Protein AF-A0A0V8GC47-F1 (afdb_monomer)

Structure (mmCIF, N/CA/C/O backbone):
data_AF-A0A0V8GC47-F1
#
_entry.id   AF-A0A0V8GC47-F1
#
loop_
_atom_site.group_PDB
_atom_site.id
_atom_site.type_symbol
_atom_site.label_atom_id
_atom_site.label_alt_id
_atom_site.label_comp_id
_atom_site.label_asym_id
_atom_site.label_entity_id
_atom_site.label_seq_id
_atom_site.pdbx_PDB_ins_code
_atom_site.Cartn_x
_atom_site.Cartn_y
_atom_site.Cartn_z
_atom_site.occupancy
_atom_site.B_iso_or_equiv
_atom_site.auth_seq_id
_atom_site.auth_comp_id
_atom_site.auth_asym_id
_atom_site.auth_atom_id
_atom_site.pdbx_PDB_model_num
ATOM 1 N N . MET A 1 1 ? 4.160 22.077 4.347 1.00 43.84 1 MET A N 1
ATOM 2 C CA . MET A 1 1 ? 5.278 21.843 3.406 1.00 43.84 1 MET A CA 1
ATOM 3 C C . MET A 1 1 ? 5.668 20.367 3.291 1.00 43.84 1 MET A C 1
ATOM 5 O O . MET A 1 1 ? 5.407 19.818 2.235 1.00 43.84 1 MET A O 1
ATOM 9 N N . LYS A 1 2 ? 6.134 19.666 4.344 1.00 48.09 2 LYS A N 1
ATOM 10 C CA . LYS A 1 2 ? 6.535 18.230 4.263 1.00 48.09 2 LYS A CA 1
ATOM 11 C C . LYS A 1 2 ? 5.508 17.268 3.608 1.00 48.09 2 LYS A C 1
ATOM 13 O O . LYS A 1 2 ? 5.900 16.323 2.947 1.00 48.09 2 LYS A O 1
ATOM 18 N N . ARG A 1 3 ? 4.198 17.519 3.748 1.00 49.97 3 ARG A N 1
ATOM 19 C CA . ARG A 1 3 ? 3.099 16.675 3.208 1.00 49.97 3 ARG A CA 1
ATOM 20 C C . ARG A 1 3 ? 2.878 16.807 1.707 1.00 49.97 3 ARG A C 1
ATOM 22 O O . ARG A 1 3 ? 2.692 15.808 1.030 1.00 49.97 3 ARG A O 1
ATOM 29 N N . LEU A 1 4 ? 2.899 18.050 1.226 1.00 51.25 4 LEU A N 1
ATOM 30 C CA . LEU A 1 4 ? 2.843 18.349 -0.200 1.00 51.25 4 LEU A CA 1
ATOM 31 C C . LEU A 1 4 ? 4.062 17.725 -0.871 1.00 51.25 4 LEU A C 1
ATOM 33 O O . LEU A 1 4 ? 3.900 17.085 -1.888 1.00 51.25 4 LEU A O 1
ATOM 37 N N . ILE A 1 5 ? 5.234 17.778 -0.233 1.00 58.09 5 ILE A N 1
ATOM 38 C CA . ILE A 1 5 ? 6.462 17.166 -0.754 1.00 58.09 5 ILE A CA 1
ATOM 39 C C . ILE A 1 5 ? 6.336 15.643 -0.901 1.00 58.09 5 ILE A C 1
ATOM 41 O O . ILE A 1 5 ? 6.748 15.134 -1.928 1.00 58.09 5 ILE A O 1
ATOM 45 N N . PHE A 1 6 ? 5.738 14.906 0.045 1.00 58.84 6 PHE A N 1
ATOM 46 C CA . PHE A 1 6 ? 5.561 13.449 -0.108 1.00 58.84 6 PHE A CA 1
ATOM 47 C C . PHE A 1 6 ? 4.550 13.075 -1.199 1.00 58.84 6 PHE A C 1
ATOM 49 O O . PHE A 1 6 ? 4.823 12.186 -2.000 1.00 58.84 6 PHE A O 1
ATOM 56 N N . PHE A 1 7 ? 3.411 13.770 -1.258 1.00 58.88 7 PHE A N 1
ATOM 57 C CA . PHE A 1 7 ? 2.386 13.515 -2.277 1.00 58.88 7 PHE A CA 1
ATOM 58 C C . PHE A 1 7 ? 2.867 13.944 -3.674 1.00 58.88 7 PHE A C 1
ATOM 60 O O . PHE A 1 7 ? 2.691 13.218 -4.646 1.00 58.88 7 PHE A O 1
ATOM 67 N N . ILE A 1 8 ? 3.559 15.088 -3.758 1.00 58.72 8 ILE A N 1
ATOM 68 C CA . ILE A 1 8 ? 4.248 15.559 -4.966 1.00 58.72 8 ILE A CA 1
ATOM 69 C C . ILE A 1 8 ? 5.359 14.587 -5.339 1.00 58.72 8 ILE A C 1
ATOM 71 O O . ILE A 1 8 ? 5.474 14.263 -6.504 1.00 58.72 8 ILE A O 1
ATOM 75 N N . SER A 1 9 ? 6.148 14.082 -4.390 1.00 59.56 9 SER A N 1
ATOM 76 C CA . SER A 1 9 ? 7.217 13.119 -4.670 1.00 59.56 9 SER A CA 1
ATOM 77 C C . SER A 1 9 ? 6.664 11.818 -5.235 1.00 59.56 9 SER A C 1
ATOM 79 O O . SER A 1 9 ? 7.295 11.241 -6.104 1.00 59.56 9 SER A O 1
ATOM 81 N N . GLN A 1 10 ? 5.497 11.354 -4.790 1.00 64.69 10 GLN A N 1
ATOM 82 C CA . GLN A 1 10 ? 4.851 10.175 -5.371 1.00 64.69 10 GLN A CA 1
ATOM 83 C C . GLN A 1 10 ? 4.316 10.438 -6.766 1.00 64.69 10 GLN A C 1
ATOM 85 O O . GLN A 1 10 ? 4.520 9.614 -7.645 1.00 64.69 10 GLN A O 1
ATOM 90 N N . LEU A 1 11 ? 3.670 11.586 -6.971 1.00 63.34 11 LEU A N 1
ATOM 91 C CA . LEU A 1 11 ? 3.204 12.016 -8.286 1.00 63.34 11 LEU A CA 1
ATOM 92 C C . LEU A 1 11 ? 4.366 12.229 -9.259 1.00 63.34 11 LEU A C 1
ATOM 94 O O . LEU A 1 11 ? 4.235 11.854 -10.413 1.00 63.34 11 LEU A O 1
ATOM 98 N N . LEU A 1 12 ? 5.490 12.776 -8.788 1.00 62.28 12 LEU A N 1
ATOM 99 C CA . LEU A 1 12 ? 6.713 13.026 -9.552 1.00 62.28 12 LEU A CA 1
ATOM 100 C C . LEU A 1 12 ? 7.440 11.724 -9.887 1.00 62.28 12 LEU A C 1
ATOM 102 O O . LEU A 1 12 ? 7.924 11.556 -11.001 1.00 62.28 12 LEU A O 1
ATOM 106 N N . VAL A 1 13 ? 7.502 10.793 -8.927 1.00 63.84 13 VAL A N 1
ATOM 107 C CA . VAL A 1 13 ? 7.991 9.443 -9.192 1.00 63.84 13 VAL A CA 1
ATOM 108 C C . VAL A 1 13 ? 7.061 8.836 -10.231 1.00 63.84 13 VAL A C 1
ATOM 110 O O . VAL A 1 13 ? 7.553 8.575 -11.313 1.00 63.84 13 VAL A O 1
ATOM 113 N N . LEU A 1 14 ? 5.747 8.742 -10.007 1.00 64.38 14 LEU A N 1
ATOM 114 C CA . LEU A 1 14 ? 4.759 8.152 -10.925 1.00 64.38 14 LEU A CA 1
ATOM 115 C C . LEU A 1 14 ? 4.765 8.749 -12.346 1.00 64.38 14 LEU A C 1
ATOM 117 O O . LEU A 1 14 ? 4.664 7.994 -13.308 1.00 64.38 14 LEU A O 1
ATOM 121 N N . THR A 1 15 ? 4.897 10.069 -12.516 1.00 61.00 15 THR A N 1
ATOM 122 C CA . THR A 1 15 ? 5.070 10.676 -13.851 1.00 61.00 15 THR A CA 1
ATOM 123 C C . THR A 1 15 ? 6.396 10.293 -14.479 1.00 61.00 15 THR A C 1
ATOM 125 O O . THR A 1 15 ? 6.456 10.142 -15.695 1.00 61.00 15 THR A O 1
ATOM 128 N N . GLY A 1 16 ? 7.422 10.058 -13.659 1.00 60.09 16 GLY A N 1
ATOM 129 C CA . GLY A 1 16 ? 8.609 9.321 -14.051 1.00 60.09 16 GLY A CA 1
ATOM 130 C C . GLY A 1 16 ? 8.228 8.050 -14.799 1.00 60.09 16 GLY A C 1
ATOM 131 O O . GLY A 1 16 ? 8.629 7.963 -15.947 1.00 60.09 16 GLY A O 1
ATOM 132 N N . ALA A 1 17 ? 7.397 7.147 -14.245 1.00 61.47 17 ALA A N 1
ATOM 133 C CA . ALA A 1 17 ? 7.064 5.820 -14.808 1.00 61.47 17 ALA A CA 1
ATOM 134 C C . ALA A 1 17 ? 6.646 5.832 -16.290 1.00 61.47 17 ALA A C 1
ATOM 136 O O . ALA A 1 17 ? 6.923 4.871 -17.004 1.00 61.47 17 ALA A O 1
ATOM 137 N N . VAL A 1 18 ? 6.034 6.927 -16.762 1.00 57.25 18 VAL A N 1
ATOM 138 C CA . VAL A 1 18 ? 5.688 7.163 -18.180 1.00 57.25 18 VAL A CA 1
ATOM 139 C C . VAL A 1 18 ? 6.918 7.092 -19.093 1.00 57.25 18 VAL A C 1
ATOM 141 O O . VAL A 1 18 ? 6.824 6.631 -20.225 1.00 57.25 18 VAL A O 1
ATOM 144 N N . PHE A 1 19 ? 8.075 7.525 -18.597 1.00 53.12 19 PHE A N 1
ATOM 145 C CA . PHE A 1 19 ? 9.359 7.547 -19.294 1.00 53.12 19 PHE A CA 1
ATOM 146 C C . PHE A 1 19 ? 10.209 6.276 -19.067 1.00 53.12 19 PHE A C 1
ATOM 148 O O . PHE A 1 19 ? 11.271 6.157 -19.673 1.00 53.12 19 PHE A O 1
ATOM 155 N N . PHE A 1 20 ? 9.780 5.318 -18.224 1.00 54.94 20 PHE A N 1
ATOM 156 C CA . PHE A 1 20 ? 10.594 4.150 -17.807 1.00 54.94 20 PHE A CA 1
ATOM 157 C C . PHE A 1 20 ? 10.331 2.854 -18.602 1.00 54.94 20 PHE A C 1
ATOM 159 O O . PHE A 1 20 ? 10.708 1.765 -18.158 1.00 54.94 20 PHE A O 1
ATOM 166 N N . THR A 1 21 ? 9.738 2.923 -19.797 1.00 54.66 21 THR A N 1
ATOM 167 C CA . THR A 1 21 ? 9.536 1.730 -20.648 1.00 54.66 21 THR A CA 1
ATOM 168 C C . THR A 1 21 ? 10.845 1.111 -21.167 1.00 54.66 21 THR A C 1
ATOM 170 O O . THR A 1 21 ? 10.817 0.025 -21.734 1.00 54.66 21 THR A O 1
ATOM 173 N N . THR A 1 22 ? 11.989 1.773 -20.967 1.00 56.56 22 THR A N 1
ATOM 174 C CA . THR A 1 22 ? 13.321 1.388 -21.473 1.00 56.56 22 THR A CA 1
ATOM 175 C C . THR A 1 22 ? 14.307 0.886 -20.410 1.00 56.56 22 THR A C 1
ATOM 177 O O . THR A 1 22 ? 15.426 0.511 -20.758 1.00 56.56 22 THR A O 1
ATOM 180 N N . PHE A 1 23 ? 13.934 0.864 -19.129 1.00 62.56 23 PHE A N 1
ATOM 181 C CA . PHE A 1 23 ? 14.832 0.436 -18.049 1.00 62.56 23 PHE A CA 1
ATOM 182 C C . PHE A 1 23 ? 14.979 -1.085 -17.970 1.00 62.56 23 PHE A C 1
ATOM 184 O O . PHE A 1 23 ? 14.072 -1.836 -18.336 1.00 62.56 23 PHE A O 1
ATOM 191 N N . ARG A 1 24 ? 16.120 -1.554 -17.448 1.00 70.75 24 ARG A N 1
ATOM 192 C CA . ARG A 1 24 ? 16.330 -2.985 -17.199 1.00 70.75 24 ARG A CA 1
ATOM 193 C C . ARG A 1 24 ? 15.323 -3.479 -16.144 1.00 70.75 24 ARG A C 1
ATOM 195 O O . ARG A 1 24 ? 14.969 -2.717 -15.243 1.00 70.75 24 ARG A O 1
ATOM 202 N N . PRO A 1 25 ? 14.916 -4.762 -16.171 1.00 71.62 25 PRO A N 1
ATOM 203 C CA . PRO A 1 25 ? 13.928 -5.312 -15.233 1.00 71.62 25 PRO A CA 1
ATOM 204 C C . PRO A 1 25 ? 14.261 -5.060 -13.752 1.00 71.62 25 PRO A C 1
ATOM 206 O O . PRO A 1 25 ? 13.381 -4.796 -12.936 1.00 71.62 25 PRO A O 1
ATOM 209 N N . VAL A 1 26 ? 15.553 -5.084 -13.410 1.00 74.25 26 VAL A N 1
ATOM 210 C CA . VAL A 1 26 ? 16.053 -4.794 -12.057 1.00 74.25 26 VAL A CA 1
ATOM 211 C C . VAL A 1 26 ? 15.814 -3.333 -11.661 1.00 74.25 26 VAL A C 1
ATOM 213 O O . VAL A 1 26 ? 15.380 -3.057 -10.545 1.00 74.25 26 VAL A O 1
ATOM 216 N N . GLU A 1 27 ? 16.056 -2.390 -12.568 1.00 73.69 27 GLU A N 1
ATOM 217 C CA . GLU A 1 27 ? 15.871 -0.958 -12.313 1.00 73.69 27 GLU A CA 1
ATOM 218 C C . GLU A 1 27 ? 14.383 -0.617 -12.163 1.00 73.69 27 GLU A C 1
ATOM 220 O O . GLU A 1 27 ? 14.013 0.146 -11.271 1.00 73.69 27 GLU A O 1
ATOM 225 N N . GLN A 1 28 ? 13.517 -1.256 -12.960 1.00 70.81 28 GLN A N 1
ATOM 226 C CA . GLN A 1 28 ? 12.064 -1.157 -12.805 1.00 70.81 28 GLN A CA 1
ATOM 227 C C . GLN A 1 28 ? 11.604 -1.683 -11.437 1.00 70.81 28 GLN A C 1
ATOM 229 O O . GLN A 1 28 ? 10.825 -1.017 -10.755 1.00 70.81 28 GLN A O 1
ATOM 234 N N . ALA A 1 29 ? 12.118 -2.834 -10.990 1.00 72.56 29 ALA A N 1
ATOM 235 C CA . ALA A 1 29 ? 11.782 -3.395 -9.681 1.00 72.56 29 ALA A CA 1
ATOM 236 C C . ALA A 1 29 ? 12.197 -2.471 -8.521 1.00 72.56 29 ALA A C 1
ATOM 238 O O . ALA A 1 29 ? 11.408 -2.243 -7.601 1.00 72.56 29 ALA A O 1
ATOM 239 N N . ILE A 1 30 ? 13.397 -1.882 -8.581 1.00 77.00 30 ILE A N 1
ATOM 240 C CA . ILE A 1 30 ? 13.871 -0.900 -7.588 1.00 77.00 30 ILE A CA 1
ATOM 241 C C . ILE A 1 30 ? 12.981 0.346 -7.591 1.00 77.00 30 ILE A C 1
ATOM 243 O O . ILE A 1 30 ? 12.606 0.860 -6.537 1.00 77.00 30 ILE A O 1
ATOM 247 N N . TYR A 1 31 ? 12.611 0.827 -8.772 1.00 74.81 31 TYR A N 1
ATOM 248 C CA . TYR A 1 31 ? 11.761 1.996 -8.917 1.00 74.81 31 TYR A CA 1
ATOM 249 C C . TYR A 1 31 ? 10.357 1.767 -8.317 1.00 74.81 31 TYR A C 1
ATOM 251 O O . TYR A 1 31 ? 9.887 2.580 -7.513 1.00 74.81 31 TYR A O 1
ATOM 259 N N . PHE A 1 32 ? 9.715 0.629 -8.609 1.00 75.06 32 PHE A N 1
ATOM 260 C CA . PHE A 1 32 ? 8.431 0.266 -7.995 1.00 75.06 32 PHE A CA 1
ATOM 261 C C . PHE A 1 32 ? 8.550 0.032 -6.486 1.00 75.06 32 PHE A C 1
ATOM 263 O O . PHE A 1 32 ? 7.621 0.359 -5.745 1.00 75.06 32 PHE A O 1
ATOM 270 N N . LEU A 1 33 ? 9.692 -0.473 -6.010 1.00 79.06 33 LEU A N 1
ATOM 271 C CA . LEU A 1 33 ? 9.976 -0.597 -4.582 1.00 79.06 33 LEU A CA 1
ATOM 272 C C . LEU A 1 33 ? 9.982 0.760 -3.882 1.00 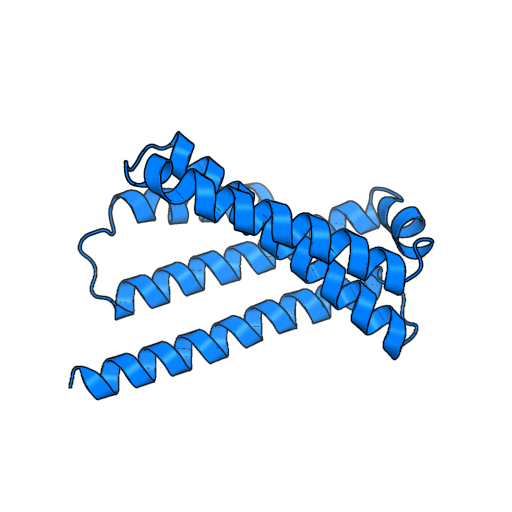79.06 33 LEU A C 1
ATOM 274 O O . LEU A 1 33 ? 9.309 0.932 -2.865 1.00 79.06 33 LEU A O 1
ATOM 278 N N . ILE A 1 34 ? 10.697 1.736 -4.439 1.00 79.38 34 ILE A N 1
ATOM 279 C CA . ILE A 1 34 ? 10.742 3.097 -3.901 1.00 79.38 34 ILE A CA 1
ATOM 280 C C . ILE A 1 34 ? 9.335 3.705 -3.898 1.00 79.38 34 ILE A C 1
ATOM 282 O O . ILE A 1 34 ? 8.896 4.218 -2.867 1.00 79.38 34 ILE A O 1
ATOM 286 N N . LEU A 1 35 ? 8.598 3.591 -5.010 1.00 77.75 35 LEU A N 1
ATOM 287 C CA . LEU A 1 35 ? 7.222 4.084 -5.109 1.00 77.75 35 LEU A CA 1
ATOM 288 C C . LEU A 1 35 ? 6.324 3.460 -4.028 1.00 77.75 35 LEU A C 1
ATOM 290 O O . LEU A 1 35 ? 5.615 4.183 -3.329 1.00 77.75 35 LEU A O 1
ATOM 294 N N . PHE A 1 36 ? 6.389 2.140 -3.839 1.00 78.06 36 PHE A N 1
ATOM 295 C CA . PHE A 1 36 ? 5.599 1.429 -2.835 1.00 78.06 36 PHE A CA 1
ATOM 296 C C . PHE A 1 36 ? 5.937 1.868 -1.405 1.00 78.06 36 PHE A C 1
ATOM 298 O O . PHE A 1 36 ? 5.033 2.144 -0.615 1.00 78.06 36 PHE A O 1
ATOM 305 N N . LEU A 1 37 ? 7.225 1.990 -1.068 1.00 80.31 37 LEU A N 1
ATOM 306 C CA . LEU A 1 37 ? 7.665 2.433 0.258 1.00 80.31 37 LEU A CA 1
ATOM 307 C C . LEU A 1 37 ? 7.207 3.861 0.558 1.00 80.31 37 LEU A C 1
ATOM 309 O O . LEU A 1 37 ? 6.701 4.125 1.652 1.00 80.31 37 LEU A O 1
ATOM 313 N N . LEU A 1 38 ? 7.324 4.770 -0.418 1.00 80.25 38 LEU A N 1
ATOM 314 C CA . LEU A 1 38 ? 6.778 6.118 -0.289 1.00 80.25 38 LEU A CA 1
ATOM 315 C C . LEU A 1 38 ? 5.266 6.060 -0.065 1.00 80.25 38 LEU A C 1
ATOM 317 O O . LEU A 1 38 ? 4.755 6.769 0.804 1.00 80.25 38 LEU A O 1
ATOM 321 N N . THR A 1 39 ? 4.543 5.236 -0.828 1.00 77.19 39 THR A N 1
ATOM 322 C CA . THR A 1 39 ? 3.093 5.049 -0.681 1.00 77.19 39 THR A CA 1
ATOM 323 C C . THR A 1 39 ? 2.724 4.575 0.718 1.00 77.19 39 THR A C 1
ATOM 325 O O . THR A 1 39 ? 1.921 5.241 1.373 1.00 77.19 39 THR A O 1
ATOM 328 N N . CYS A 1 40 ? 3.380 3.544 1.245 1.00 79.00 40 CYS A N 1
ATOM 329 C CA . CYS A 1 40 ? 3.176 3.062 2.612 1.00 79.00 40 CYS A CA 1
ATOM 330 C C . CYS A 1 40 ? 3.448 4.142 3.671 1.00 79.00 40 CYS A C 1
ATOM 332 O O . CYS A 1 40 ? 2.623 4.350 4.561 1.00 79.00 40 CYS A O 1
ATOM 334 N N . LEU A 1 41 ? 4.551 4.889 3.551 1.00 78.19 41 LEU A N 1
ATOM 335 C CA . LEU A 1 41 ? 4.876 6.004 4.452 1.00 78.19 41 LEU A CA 1
ATOM 336 C C . LEU A 1 41 ? 3.807 7.100 4.422 1.00 78.19 41 LEU A C 1
ATOM 338 O O . LEU A 1 41 ? 3.361 7.580 5.465 1.00 78.19 41 LEU A O 1
ATOM 342 N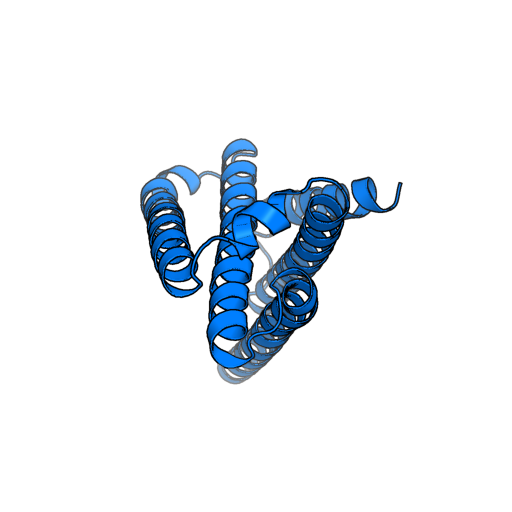 N . SER A 1 42 ? 3.366 7.493 3.229 1.00 79.44 42 SER A N 1
ATOM 343 C CA . SER A 1 42 ? 2.333 8.517 3.085 1.00 79.44 42 SER A CA 1
ATOM 344 C C . SER A 1 42 ? 0.975 8.056 3.618 1.00 79.44 42 SER A C 1
ATOM 346 O O . SER A 1 42 ? 0.288 8.844 4.265 1.00 79.44 42 SER A O 1
ATOM 348 N N . ALA A 1 43 ? 0.610 6.789 3.390 1.00 76.31 43 ALA A N 1
ATOM 349 C CA . ALA A 1 43 ? -0.623 6.176 3.859 1.00 76.31 43 ALA A CA 1
ATOM 350 C C . ALA A 1 43 ? -0.631 6.120 5.385 1.00 76.31 43 ALA A C 1
ATOM 352 O O . ALA A 1 43 ? -1.586 6.570 6.010 1.00 76.31 43 ALA A O 1
ATOM 353 N N . MET A 1 44 ? 0.479 5.700 5.993 1.00 77.69 44 MET A N 1
ATOM 354 C CA . MET A 1 44 ? 0.657 5.714 7.440 1.00 77.69 44 MET A CA 1
ATOM 355 C C . MET A 1 44 ? 0.466 7.122 8.029 1.00 77.69 44 MET A C 1
ATOM 357 O O . MET A 1 44 ? -0.301 7.289 8.974 1.00 77.69 44 MET A O 1
ATOM 361 N N . ILE A 1 45 ? 1.110 8.148 7.458 1.00 76.44 45 ILE A N 1
ATOM 362 C CA . ILE A 1 45 ? 0.983 9.544 7.921 1.00 76.44 45 ILE A CA 1
ATOM 363 C C . ILE A 1 45 ? -0.450 10.065 7.746 1.00 76.44 45 ILE A C 1
ATOM 365 O O . ILE A 1 45 ? -0.941 10.848 8.570 1.00 76.44 45 ILE A O 1
ATOM 369 N N . LEU A 1 46 ? -1.104 9.684 6.645 1.00 76.06 46 LEU A N 1
ATOM 370 C CA . LEU A 1 46 ? -2.470 10.082 6.336 1.00 76.06 46 LEU A CA 1
ATOM 371 C C . LEU A 1 46 ? -3.427 9.480 7.359 1.00 76.06 46 LEU A C 1
ATOM 373 O O . LEU A 1 46 ? -4.149 10.230 8.015 1.00 76.06 46 LEU A O 1
ATOM 377 N N . VAL A 1 47 ? -3.351 8.165 7.562 1.00 71.12 47 VAL A N 1
ATOM 378 C CA . VAL A 1 47 ? -4.135 7.456 8.565 1.00 71.12 47 VAL A CA 1
ATOM 379 C C . VAL A 1 47 ? -3.854 8.060 9.938 1.00 71.12 47 VAL A C 1
ATOM 381 O O . VAL A 1 47 ? -4.764 8.642 10.505 1.00 71.12 47 VAL A O 1
ATOM 384 N N . GLU A 1 48 ? -2.617 8.102 10.433 1.00 71.81 48 GLU A N 1
ATOM 385 C CA . GLU A 1 48 ? -2.311 8.620 11.779 1.00 71.81 48 GLU A CA 1
ATOM 386 C C . GLU A 1 48 ? -2.919 10.010 12.057 1.00 71.81 48 GLU A C 1
ATOM 388 O O . GLU A 1 48 ? -3.401 10.279 13.160 1.00 71.81 48 GLU A O 1
ATOM 393 N N . ARG A 1 49 ? -2.966 10.902 11.056 1.00 69.69 49 ARG A N 1
ATOM 394 C CA . ARG A 1 49 ? -3.595 12.217 11.231 1.00 69.69 49 ARG A CA 1
ATOM 395 C C . ARG A 1 49 ? -5.117 12.198 11.105 1.00 69.69 49 ARG A C 1
ATOM 397 O O . ARG A 1 49 ? -5.761 12.932 11.847 1.00 69.69 49 ARG A O 1
ATOM 404 N N . PHE A 1 50 ? -5.692 11.429 10.182 1.00 65.75 50 PHE A N 1
ATOM 405 C CA . PHE A 1 50 ? -7.150 11.282 10.090 1.00 65.75 50 PHE A CA 1
ATOM 406 C C . PHE A 1 50 ? -7.709 10.630 11.350 1.00 65.75 50 PHE A C 1
ATOM 408 O O . PHE A 1 50 ? -8.703 11.103 11.884 1.00 65.75 50 PHE A O 1
ATOM 415 N N . VAL A 1 51 ? -6.995 9.636 11.868 1.00 61.59 51 VAL A N 1
ATOM 416 C CA . VAL A 1 51 ? -7.256 8.946 13.129 1.00 61.59 51 VAL A CA 1
ATOM 417 C C . VAL A 1 51 ? -7.229 9.901 14.318 1.00 61.59 51 VAL A C 1
ATOM 419 O O . VAL A 1 51 ? -8.144 9.885 15.131 1.00 61.59 51 VAL A O 1
ATOM 422 N N . LYS A 1 52 ? -6.199 10.753 14.416 1.00 60.53 52 LYS A N 1
ATOM 423 C CA . LYS A 1 52 ? -6.062 11.704 15.532 1.00 60.53 52 LYS A CA 1
ATOM 424 C C . LYS A 1 52 ? -7.001 12.908 15.438 1.00 60.53 52 LYS A C 1
ATOM 426 O O . LYS A 1 52 ? -7.237 13.559 16.448 1.00 60.53 52 LYS A O 1
ATOM 431 N N . ARG A 1 53 ? -7.469 13.270 14.238 1.00 60.28 53 ARG A N 1
ATOM 432 C CA . ARG A 1 53 ? -8.201 14.529 14.003 1.00 60.28 53 ARG A CA 1
ATOM 433 C C . ARG A 1 53 ? -9.702 14.341 13.824 1.00 60.28 53 ARG A C 1
ATOM 435 O O . ARG A 1 53 ? -10.456 15.248 14.151 1.00 60.28 53 ARG A O 1
ATOM 442 N N . HIS A 1 54 ? -10.131 13.219 13.266 1.00 58.19 54 HIS A N 1
ATOM 443 C CA . HIS A 1 54 ? -11.537 12.893 13.104 1.00 58.19 54 HIS A CA 1
ATOM 444 C C . HIS A 1 54 ? -11.779 11.616 13.910 1.00 58.19 54 HIS A C 1
ATOM 446 O O . HIS A 1 54 ? -11.071 10.637 13.695 1.00 58.19 54 HIS A O 1
ATOM 452 N N . ASP A 1 55 ? -12.790 11.588 14.784 1.00 60.31 55 ASP A N 1
ATOM 453 C CA . ASP A 1 55 ? -13.267 10.428 15.579 1.00 60.31 55 ASP A CA 1
ATOM 454 C C . A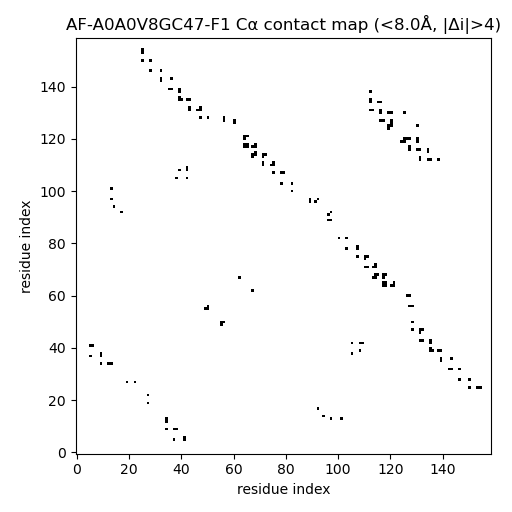SP A 1 55 ? -13.666 9.178 14.738 1.00 60.31 55 ASP A C 1
ATOM 456 O O . ASP A 1 55 ? -14.387 8.282 15.177 1.00 60.31 55 ASP A O 1
ATOM 460 N N . VAL A 1 56 ? -13.204 9.095 13.493 1.00 60.00 56 VAL A N 1
ATOM 461 C CA . VAL A 1 56 ? -13.366 8.021 12.519 1.00 60.00 56 VAL A CA 1
ATOM 462 C C . VAL A 1 56 ? -12.859 6.697 13.085 1.00 60.00 56 VAL A C 1
ATOM 464 O O . VAL A 1 56 ? -13.556 5.697 12.937 1.00 60.00 56 VAL A O 1
ATOM 467 N N . ILE A 1 57 ? -11.737 6.671 13.825 1.00 57.88 57 ILE A N 1
ATOM 468 C CA . ILE A 1 57 ? -11.327 5.432 14.511 1.00 57.88 57 ILE A CA 1
ATOM 469 C C . ILE A 1 57 ? -12.287 5.035 15.599 1.00 57.88 57 ILE A C 1
ATOM 471 O O . ILE A 1 57 ? -12.5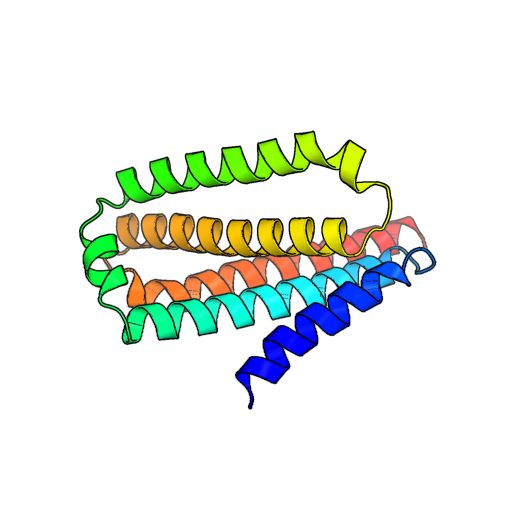57 3.853 15.706 1.00 57.88 57 ILE A O 1
ATOM 475 N N . ARG A 1 58 ? -12.858 5.963 16.364 1.00 57.75 58 ARG A N 1
ATOM 476 C CA . ARG A 1 58 ? -13.818 5.594 17.405 1.00 57.75 58 ARG A CA 1
ATOM 477 C C . ARG A 1 58 ? -15.004 4.825 16.815 1.00 57.75 58 ARG A C 1
ATOM 479 O O . ARG A 1 58 ? -15.438 3.843 17.404 1.00 57.75 58 ARG A O 1
ATOM 486 N N . ARG A 1 59 ? -15.444 5.205 15.607 1.00 61.38 59 ARG A N 1
ATOM 487 C CA . ARG A 1 59 ? -16.455 4.471 14.823 1.00 61.38 59 ARG A CA 1
ATOM 488 C C . ARG A 1 59 ? -15.932 3.183 14.170 1.00 61.38 59 ARG A C 1
ATOM 490 O O . ARG A 1 59 ? -16.697 2.242 14.007 1.00 61.38 59 ARG A O 1
ATOM 497 N N . LEU A 1 60 ? -14.654 3.106 13.795 1.00 60.81 60 LEU A N 1
ATOM 498 C CA . LEU A 1 60 ? -14.042 1.878 13.257 1.00 60.81 60 LEU A CA 1
ATOM 499 C C . LEU A 1 60 ? -13.670 0.858 14.346 1.00 60.81 60 LEU A C 1
ATOM 501 O O . LEU A 1 60 ? -13.674 -0.335 14.060 1.00 60.81 60 LEU A O 1
ATOM 505 N N . ASN A 1 61 ? -13.389 1.296 15.575 1.00 60.03 61 ASN A N 1
ATOM 506 C CA . ASN A 1 61 ? -13.116 0.465 16.755 1.00 60.03 61 ASN A CA 1
ATOM 507 C C . ASN A 1 61 ? -14.402 -0.164 17.306 1.00 60.03 61 ASN A C 1
ATOM 509 O O . ASN A 1 61 ? -14.353 -1.192 17.963 1.00 60.03 61 ASN A O 1
ATOM 513 N N . THR A 1 62 ? -15.568 0.433 17.034 1.00 64.25 62 THR A N 1
ATOM 514 C CA . THR A 1 62 ? -16.863 -0.198 17.337 1.00 64.25 62 THR A CA 1
ATOM 515 C C . THR A 1 62 ? -17.234 -1.298 16.345 1.00 64.25 62 THR A C 1
ATOM 517 O O . THR A 1 62 ? -18.134 -2.088 16.618 1.00 64.25 62 THR A O 1
ATOM 520 N N . ILE A 1 63 ? -16.565 -1.367 15.188 1.00 68.56 63 ILE A N 1
ATOM 521 C CA . ILE A 1 63 ? -16.794 -2.435 14.215 1.00 68.56 63 ILE A CA 1
ATOM 522 C C . ILE A 1 63 ? -16.061 -3.678 14.699 1.00 68.56 63 ILE A C 1
ATOM 524 O O . ILE A 1 63 ? -14.831 -3.680 14.779 1.00 68.56 63 ILE A O 1
ATOM 528 N N . HIS A 1 64 ? -16.824 -4.744 14.948 1.00 76.75 64 HIS A N 1
ATOM 529 C CA . HIS A 1 64 ? -16.283 -6.046 15.316 1.00 76.75 64 HIS A CA 1
ATOM 530 C C . HIS A 1 64 ? -15.189 -6.468 14.316 1.00 76.75 64 HIS A C 1
ATOM 532 O O . HIS A 1 64 ? -15.429 -6.395 13.104 1.00 76.75 64 HIS A O 1
ATOM 538 N N . PRO A 1 65 ? -14.010 -6.930 14.774 1.00 79.12 65 PRO A N 1
ATOM 539 C CA . PRO A 1 65 ? -12.855 -7.188 13.910 1.00 79.12 65 PRO A CA 1
ATOM 540 C C . PRO A 1 65 ? -13.194 -8.125 12.746 1.00 79.12 65 PRO A C 1
ATOM 542 O O . PRO A 1 65 ? -12.794 -7.873 11.613 1.00 79.12 65 PRO A O 1
ATOM 545 N N . LEU A 1 66 ? -14.033 -9.137 12.993 1.00 80.31 66 LEU A N 1
ATOM 546 C CA . LEU A 1 66 ? -14.515 -10.062 11.963 1.00 80.31 66 LEU A CA 1
ATOM 547 C C . LEU A 1 66 ? -15.301 -9.358 10.836 1.00 80.31 66 LEU A C 1
ATOM 549 O O . LEU A 1 66 ? -15.080 -9.637 9.663 1.00 80.31 66 LEU A O 1
ATOM 553 N N . ILE A 1 67 ? -16.177 -8.405 11.180 1.00 82.75 67 ILE A N 1
ATOM 554 C CA . ILE A 1 67 ? -16.950 -7.615 10.205 1.00 82.75 67 ILE A CA 1
ATOM 555 C C . ILE A 1 67 ? -16.013 -6.686 9.430 1.00 82.75 67 ILE A C 1
ATOM 557 O O . ILE A 1 67 ? -16.146 -6.542 8.217 1.00 82.75 67 ILE A O 1
ATOM 561 N N . GLY A 1 68 ? -15.034 -6.088 10.117 1.00 81.25 68 GLY A N 1
ATOM 562 C CA . GLY A 1 68 ? -14.009 -5.254 9.492 1.00 81.25 68 GLY A CA 1
ATOM 563 C C . GLY A 1 68 ? -13.186 -6.018 8.451 1.00 81.25 68 GLY A C 1
ATOM 564 O O . GLY A 1 68 ? -12.977 -5.508 7.352 1.00 81.25 68 GLY A O 1
ATOM 565 N N . ILE A 1 69 ? -12.789 -7.256 8.762 1.00 85.38 69 ILE A N 1
ATOM 566 C CA . ILE A 1 69 ? -12.072 -8.135 7.829 1.00 85.38 69 ILE A CA 1
ATOM 567 C C . ILE A 1 69 ? -12.949 -8.457 6.618 1.00 85.38 69 ILE A C 1
ATOM 569 O O . ILE A 1 69 ? -12.494 -8.255 5.498 1.00 85.38 69 ILE A O 1
ATOM 573 N N . VAL A 1 70 ? -14.198 -8.892 6.821 1.00 86.25 70 VAL A N 1
ATOM 574 C CA . VAL A 1 70 ? -15.113 -9.249 5.719 1.00 86.25 70 VAL A CA 1
ATOM 575 C C . VAL A 1 70 ? -15.403 -8.051 4.813 1.00 86.25 70 VAL A C 1
ATOM 577 O O . VAL A 1 70 ? -15.327 -8.163 3.593 1.00 86.25 70 VAL A O 1
ATOM 580 N N . MET A 1 71 ? -15.694 -6.877 5.380 1.00 87.06 71 MET A N 1
ATOM 581 C CA . MET A 1 71 ? -15.911 -5.679 4.564 1.00 87.06 71 MET A CA 1
ATOM 582 C C . MET A 1 71 ? -14.639 -5.264 3.823 1.00 87.06 71 MET A C 1
ATOM 584 O O . MET A 1 71 ? -14.697 -4.928 2.642 1.00 87.06 71 MET A O 1
ATOM 588 N N . GLY A 1 72 ? -13.484 -5.317 4.490 1.00 85.19 72 GLY A N 1
ATOM 589 C CA . GLY A 1 72 ? -12.204 -4.994 3.873 1.00 85.19 72 GLY A CA 1
ATOM 590 C C . GLY A 1 72 ? -11.868 -5.928 2.711 1.00 85.19 72 GLY A C 1
ATOM 591 O O . GLY A 1 72 ? -11.474 -5.451 1.650 1.00 85.19 72 GLY A O 1
ATOM 592 N N . THR A 1 73 ? -12.061 -7.240 2.867 1.00 86.19 73 THR A N 1
ATOM 593 C CA . THR A 1 73 ? -11.787 -8.214 1.800 1.00 86.19 73 THR A CA 1
ATOM 594 C C . THR A 1 73 ? -12.726 -8.045 0.613 1.00 86.19 73 THR A C 1
ATOM 596 O O . THR A 1 73 ? -12.260 -8.121 -0.521 1.00 86.19 73 THR A O 1
ATOM 599 N N . VAL A 1 74 ? -14.009 -7.743 0.838 1.00 88.38 74 VAL A N 1
ATOM 600 C CA . VAL A 1 74 ? -14.955 -7.431 -0.247 1.00 88.38 74 VAL A CA 1
ATOM 601 C C . VAL A 1 74 ? -14.511 -6.188 -1.017 1.00 88.38 74 VAL A C 1
ATOM 603 O O . VAL A 1 74 ? -14.427 -6.226 -2.243 1.00 88.38 74 VAL A O 1
ATOM 606 N N . VAL A 1 75 ? -14.161 -5.101 -0.322 1.00 87.62 75 VAL A N 1
ATOM 607 C CA . VAL A 1 75 ? -13.672 -3.873 -0.971 1.00 87.62 75 VAL A CA 1
ATOM 608 C C . VAL A 1 75 ? -12.379 -4.140 -1.741 1.00 87.62 75 VAL A C 1
ATOM 610 O O . VAL A 1 75 ? -12.236 -3.685 -2.874 1.00 87.62 75 VAL A O 1
ATOM 613 N N . LEU A 1 76 ? -11.456 -4.913 -1.166 1.00 86.88 76 LEU A N 1
ATOM 614 C CA . LEU A 1 76 ? -10.208 -5.277 -1.830 1.00 86.88 76 LEU A CA 1
ATOM 615 C C . LEU A 1 76 ? -10.466 -6.113 -3.091 1.00 86.88 76 LEU A C 1
ATOM 617 O O . LEU A 1 76 ? -9.859 -5.848 -4.124 1.00 86.88 76 LEU A O 1
ATOM 621 N N . ALA A 1 77 ? -11.396 -7.068 -3.039 1.00 86.00 77 ALA A N 1
ATOM 622 C CA . ALA A 1 77 ? -11.782 -7.877 -4.191 1.00 86.00 77 ALA A CA 1
ATOM 623 C C . ALA A 1 77 ? -12.398 -7.026 -5.310 1.00 86.00 77 ALA A C 1
ATOM 625 O O . ALA A 1 77 ? -12.070 -7.229 -6.477 1.00 86.00 77 ALA A O 1
ATOM 626 N N . VAL A 1 78 ? -13.229 -6.036 -4.969 1.00 87.06 78 VAL A N 1
ATOM 627 C CA . VAL A 1 78 ? -13.792 -5.089 -5.945 1.00 87.06 78 VAL A CA 1
ATOM 628 C C . VAL A 1 78 ? -12.701 -4.208 -6.554 1.00 87.06 78 VAL A C 1
ATOM 630 O O . VAL A 1 78 ? -12.685 -4.023 -7.768 1.00 87.06 78 VAL A O 1
ATOM 633 N N . LEU A 1 79 ? -11.764 -3.697 -5.749 1.00 83.88 79 LEU A N 1
ATOM 634 C CA . LEU A 1 79 ? -10.649 -2.881 -6.241 1.00 83.88 79 LEU A CA 1
ATOM 635 C C . LEU A 1 79 ? -9.742 -3.670 -7.190 1.00 83.88 79 LEU A C 1
ATOM 637 O O . LEU A 1 79 ? -9.421 -3.190 -8.276 1.00 83.88 79 LEU A O 1
ATOM 641 N N . VAL A 1 80 ? -9.361 -4.888 -6.799 1.00 82.44 80 VAL A N 1
ATOM 642 C CA . VAL A 1 80 ? -8.514 -5.772 -7.609 1.00 82.44 80 VAL A CA 1
ATOM 643 C C . VAL A 1 80 ? -9.255 -6.225 -8.866 1.00 82.44 80 VAL A C 1
ATOM 645 O O . VAL A 1 80 ? -8.708 -6.122 -9.960 1.00 82.44 80 VAL A O 1
ATOM 648 N N . GLY A 1 81 ? -10.508 -6.665 -8.740 1.00 82.38 81 GLY A N 1
ATOM 649 C CA . GLY A 1 81 ? -11.337 -7.071 -9.875 1.00 82.38 81 GLY A CA 1
ATOM 650 C C . G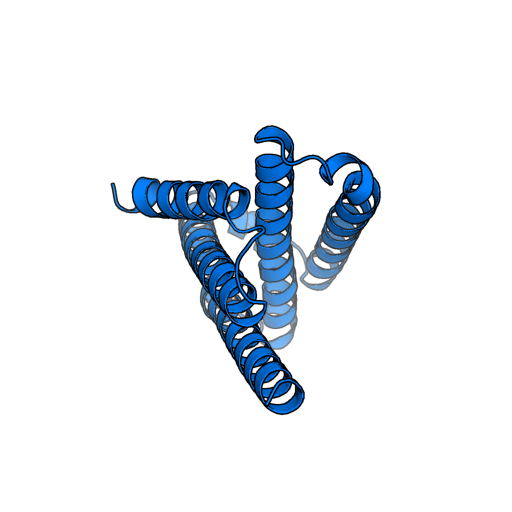LY A 1 81 ? -11.574 -5.928 -10.863 1.00 82.38 81 GLY A C 1
ATOM 651 O O . GLY A 1 81 ? -11.445 -6.121 -12.069 1.00 82.38 81 GLY A O 1
ATOM 652 N N . GLY A 1 82 ? -11.827 -4.718 -10.359 1.00 81.44 82 GLY A N 1
ATOM 653 C CA . GLY A 1 82 ? -11.943 -3.509 -11.171 1.00 81.44 82 GLY A CA 1
ATOM 654 C C . GLY A 1 82 ? -10.643 -3.166 -11.897 1.00 81.44 82 GLY A C 1
ATOM 655 O O . GLY A 1 82 ? -10.677 -2.864 -13.085 1.00 81.44 82 GLY A O 1
ATOM 656 N N . LEU A 1 83 ? -9.493 -3.276 -11.225 1.00 80.19 83 LEU A N 1
ATOM 657 C CA . LEU A 1 83 ? -8.172 -3.099 -11.841 1.00 80.19 83 LEU A CA 1
ATOM 658 C C . LEU A 1 83 ? -7.916 -4.114 -12.956 1.00 80.19 83 LEU A C 1
ATOM 660 O O . LEU A 1 83 ? -7.465 -3.722 -14.025 1.00 80.19 83 LEU A O 1
ATOM 664 N N . ILE A 1 84 ? -8.224 -5.393 -12.730 1.00 81.38 84 ILE A N 1
ATOM 665 C CA . ILE A 1 84 ? -8.063 -6.455 -13.733 1.00 81.38 84 ILE A CA 1
ATOM 666 C C . ILE A 1 84 ? -8.967 -6.189 -14.940 1.00 81.38 84 ILE A C 1
ATOM 668 O O . ILE A 1 84 ? -8.529 -6.332 -16.079 1.00 81.38 84 ILE A O 1
ATOM 672 N N . TRP A 1 85 ? -10.207 -5.757 -14.705 1.00 80.50 85 TRP A N 1
ATOM 673 C CA . TRP A 1 85 ? -11.142 -5.450 -15.784 1.00 80.50 85 TRP A CA 1
ATOM 674 C C . TRP A 1 85 ? -10.750 -4.191 -16.569 1.00 80.50 85 TRP A C 1
ATOM 676 O O . TRP A 1 85 ? -10.890 -4.159 -17.790 1.00 80.50 85 TRP A O 1
ATOM 686 N N . LEU A 1 86 ? -10.214 -3.171 -15.893 1.00 75.44 86 LEU A N 1
ATOM 687 C CA . LEU A 1 86 ? -9.738 -1.931 -16.512 1.00 75.44 86 LEU A CA 1
ATOM 688 C C . LEU A 1 86 ? -8.337 -2.066 -17.126 1.00 75.44 86 LEU A C 1
ATOM 690 O O . LEU A 1 86 ? -7.972 -1.245 -17.968 1.00 75.44 86 LEU A O 1
ATOM 694 N N . ALA A 1 87 ? -7.560 -3.090 -16.764 1.00 69.75 87 ALA A N 1
ATOM 695 C CA . ALA A 1 87 ? -6.189 -3.295 -17.236 1.00 69.75 87 ALA A CA 1
ATOM 696 C C . ALA A 1 87 ? -6.031 -3.208 -18.769 1.00 69.75 87 ALA A C 1
ATOM 698 O O . ALA A 1 87 ? -5.127 -2.498 -19.210 1.00 69.75 87 ALA A O 1
ATOM 699 N N . PRO A 1 88 ? -6.909 -3.807 -19.606 1.00 68.25 88 PRO A N 1
ATOM 700 C CA . PRO A 1 88 ? -6.808 -3.697 -21.061 1.00 68.25 88 PRO A CA 1
ATOM 701 C C . PRO A 1 88 ? -6.979 -2.254 -21.547 1.00 68.25 88 PRO A C 1
ATOM 703 O O . PRO A 1 88 ? -6.273 -1.821 -22.450 1.00 68.25 88 PRO A O 1
ATOM 706 N N . SER A 1 89 ? -7.875 -1.485 -20.920 1.00 64.06 89 SER A N 1
ATOM 707 C CA . SER A 1 89 ? -8.129 -0.076 -21.263 1.00 64.06 89 SER A CA 1
ATOM 708 C C . SER A 1 89 ? -7.033 0.881 -20.776 1.00 64.06 89 SER A C 1
ATOM 710 O O . SER A 1 89 ? -6.878 1.976 -21.314 1.00 64.06 89 SER A O 1
ATOM 712 N N . LEU A 1 90 ? -6.245 0.449 -19.789 1.00 61.81 90 LEU A N 1
ATOM 713 C CA . LEU A 1 90 ? -5.141 1.195 -19.181 1.00 61.81 90 LEU A CA 1
ATOM 714 C C . LEU A 1 90 ? -3.782 0.925 -19.850 1.00 61.81 90 LEU A C 1
ATOM 716 O O . LEU A 1 90 ? -2.780 1.512 -19.449 1.00 61.81 90 LEU A O 1
ATOM 720 N N . THR A 1 91 ? -3.739 0.062 -20.871 1.00 58.44 91 THR A N 1
ATOM 721 C CA . THR A 1 91 ? -2.518 -0.241 -21.644 1.00 58.44 91 THR A CA 1
ATOM 722 C C . THR A 1 91 ? -1.988 0.960 -22.425 1.00 58.44 91 THR A C 1
ATOM 724 O O . THR A 1 91 ? -0.790 1.036 -22.689 1.00 58.44 91 THR A O 1
ATOM 727 N N . ASN A 1 92 ? -2.848 1.929 -22.748 1.00 60.38 92 ASN A N 1
ATOM 728 C CA . ASN A 1 92 ? -2.422 3.196 -23.328 1.00 60.38 92 ASN A CA 1
ATOM 729 C C . ASN A 1 92 ? -1.930 4.139 -22.216 1.00 60.38 92 ASN A C 1
ATOM 731 O O . ASN A 1 92 ? -2.735 4.512 -21.352 1.00 60.38 92 ASN A O 1
ATOM 735 N N . PRO A 1 93 ? -0.649 4.563 -22.229 1.00 58.84 93 PRO A N 1
ATOM 736 C CA . PRO A 1 93 ? -0.082 5.433 -21.205 1.00 58.84 93 PRO A CA 1
ATOM 737 C C . PRO A 1 93 ? -0.703 6.831 -21.305 1.00 58.84 93 PRO A C 1
ATOM 739 O O . PRO A 1 93 ? -0.209 7.724 -21.987 1.00 58.84 93 PRO A O 1
ATOM 742 N N . SER A 1 94 ? -1.826 7.016 -20.619 1.00 69.50 94 SER A N 1
ATOM 743 C CA . SER A 1 94 ? -2.491 8.300 -20.434 1.00 69.50 94 SER A CA 1
ATOM 744 C C . SER A 1 94 ? -2.306 8.757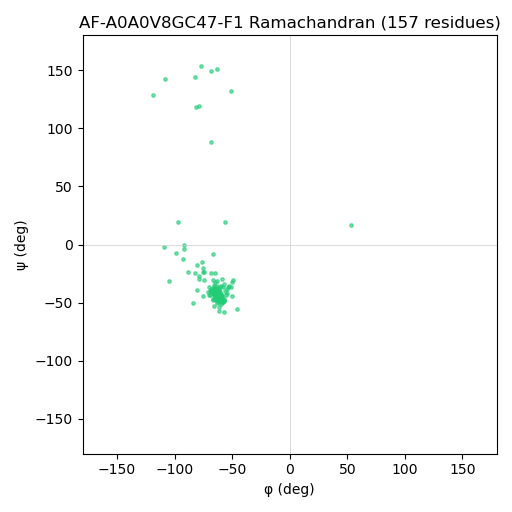 -18.990 1.00 69.50 94 SER A C 1
ATOM 746 O O . SER A 1 94 ? -2.362 7.952 -18.059 1.00 69.50 94 SER A O 1
ATOM 748 N N . LEU A 1 95 ? -2.117 10.064 -18.783 1.00 68.44 95 LEU A N 1
ATOM 749 C CA . LEU A 1 95 ? -2.000 10.653 -17.440 1.00 68.44 95 LEU A CA 1
ATOM 750 C C . LEU A 1 95 ? -3.186 10.274 -16.540 1.00 68.44 95 LEU A C 1
ATOM 752 O O . LEU A 1 95 ? -3.010 10.016 -15.353 1.00 68.44 95 LEU A O 1
ATOM 756 N N . ILE A 1 96 ? -4.384 10.198 -17.125 1.00 73.88 96 ILE A N 1
ATOM 757 C CA . ILE A 1 96 ? -5.608 9.788 -16.433 1.00 73.88 96 ILE A CA 1
ATOM 758 C C . ILE A 1 96 ? -5.508 8.322 -16.000 1.00 73.88 96 ILE A C 1
ATOM 760 O O . ILE A 1 96 ? -5.783 8.015 -14.843 1.00 73.88 96 ILE A O 1
ATOM 764 N N . GLY A 1 97 ? -5.061 7.428 -16.887 1.00 70.81 97 GLY A N 1
ATOM 765 C CA . GLY A 1 97 ? -4.882 6.013 -16.566 1.00 70.81 97 GLY A CA 1
ATOM 766 C C . GLY A 1 97 ? -3.874 5.781 -15.440 1.00 70.81 97 GLY A C 1
ATOM 767 O O . GLY A 1 97 ? -4.162 5.048 -14.496 1.00 70.81 97 GLY A O 1
ATOM 768 N N . LEU A 1 98 ? -2.736 6.479 -15.467 1.00 70.88 98 LEU A N 1
ATOM 769 C CA . LEU A 1 98 ? -1.749 6.437 -14.380 1.00 70.88 98 LEU A CA 1
ATOM 770 C C . LEU A 1 98 ? -2.311 6.933 -13.051 1.00 70.88 98 LEU A C 1
ATOM 772 O O . LEU A 1 98 ? -2.047 6.330 -12.012 1.00 70.88 98 LEU A O 1
ATOM 776 N N . LEU A 1 99 ? -3.108 8.001 -13.073 1.00 75.06 99 LEU A N 1
ATOM 777 C CA . LEU A 1 99 ? -3.735 8.539 -11.871 1.00 75.06 99 LEU A CA 1
ATOM 778 C C . LEU A 1 99 ? -4.758 7.550 -11.292 1.00 75.06 99 LEU A C 1
ATOM 780 O O . LEU A 1 99 ? -4.775 7.336 -10.081 1.00 75.06 99 LEU A O 1
ATOM 784 N N . VAL A 1 100 ? -5.550 6.890 -12.142 1.00 76.88 100 VAL A N 1
ATOM 785 C CA . VAL A 1 100 ? -6.492 5.833 -11.733 1.00 76.88 100 VAL A CA 1
ATOM 786 C C . VAL A 1 100 ? -5.755 4.639 -11.125 1.00 76.88 100 VAL A C 1
ATOM 788 O O . VAL A 1 100 ? -6.134 4.180 -10.047 1.00 76.88 100 VAL A O 1
ATOM 791 N N . ILE A 1 101 ? -4.676 4.167 -11.757 1.00 74.62 101 ILE A N 1
ATOM 792 C CA . ILE A 1 101 ? -3.845 3.076 -11.226 1.00 74.62 101 ILE A CA 1
ATOM 793 C C . ILE A 1 101 ? -3.258 3.465 -9.870 1.00 74.62 101 ILE A C 1
ATOM 795 O O . ILE A 1 101 ? -3.336 2.687 -8.920 1.00 74.62 101 ILE A O 1
ATOM 799 N N . PHE A 1 102 ? -2.711 4.676 -9.753 1.00 74.88 102 PHE A N 1
ATOM 800 C CA . PHE A 1 102 ? -2.112 5.154 -8.513 1.00 74.88 102 PHE A CA 1
ATOM 801 C C . PHE A 1 102 ? -3.136 5.270 -7.385 1.00 74.88 102 PHE A C 1
ATOM 803 O O . PHE A 1 102 ? -2.883 4.775 -6.289 1.00 74.88 102 PHE A O 1
ATOM 810 N N . LEU A 1 103 ? -4.307 5.862 -7.644 1.00 80.69 103 LEU A N 1
ATOM 811 C CA . LEU A 1 103 ? -5.389 5.939 -6.660 1.00 80.69 103 LEU A CA 1
ATOM 812 C C . LEU A 1 103 ? -5.873 4.550 -6.247 1.00 80.69 103 LEU A C 1
ATOM 814 O O . LEU A 1 103 ? -6.086 4.305 -5.060 1.00 80.69 103 LEU A O 1
ATOM 818 N N . SER A 1 104 ? -6.006 3.633 -7.206 1.00 80.12 104 SER A N 1
ATOM 819 C CA . SER A 1 104 ? -6.426 2.265 -6.924 1.00 80.12 104 SER A CA 1
ATOM 820 C C . SER A 1 104 ? -5.395 1.536 -6.058 1.00 80.12 104 SER A C 1
ATOM 822 O O . SER A 1 104 ? -5.743 1.018 -4.998 1.00 80.12 104 SER A O 1
ATOM 824 N N . MET A 1 105 ? -4.107 1.607 -6.406 1.00 78.12 105 MET A N 1
ATOM 825 C CA . MET A 1 105 ? -3.014 1.040 -5.609 1.00 78.12 105 MET A CA 1
ATOM 826 C C . MET A 1 105 ? -2.954 1.653 -4.202 1.00 78.12 105 MET A C 1
ATOM 828 O O . MET A 1 105 ? -2.833 0.932 -3.210 1.00 78.12 105 MET A O 1
ATOM 832 N N . TYR A 1 106 ? -3.093 2.977 -4.101 1.00 79.62 106 TYR A N 1
ATOM 833 C CA . TYR A 1 106 ? -3.128 3.700 -2.832 1.00 79.62 106 TYR A CA 1
ATOM 834 C C . TYR A 1 106 ? -4.283 3.225 -1.945 1.00 79.62 106 TYR A C 1
ATOM 836 O O . TYR A 1 106 ? -4.092 2.919 -0.767 1.00 79.62 106 TYR A O 1
ATOM 844 N N . SER A 1 107 ? -5.481 3.116 -2.523 1.00 80.44 107 SER A N 1
ATOM 845 C CA . SER A 1 107 ? -6.665 2.626 -1.820 1.00 80.44 107 SER A CA 1
ATOM 846 C C . SER A 1 107 ? -6.520 1.162 -1.398 1.00 80.44 107 SER A C 1
ATOM 848 O O . SER A 1 107 ? -6.842 0.829 -0.261 1.00 80.44 107 SER A O 1
ATOM 850 N N . GLY A 1 108 ? -5.938 0.310 -2.247 1.00 83.94 108 GLY A N 1
ATOM 851 C CA . GLY A 1 108 ? -5.656 -1.088 -1.929 1.00 83.94 108 GLY A CA 1
ATOM 852 C C . GLY A 1 108 ? -4.721 -1.231 -0.729 1.00 83.94 108 GLY A C 1
ATOM 853 O O . GLY A 1 108 ? -5.001 -2.015 0.173 1.00 83.94 108 GLY A O 1
ATOM 854 N N . ILE A 1 109 ? -3.663 -0.417 -0.657 1.00 83.94 109 ILE A N 1
ATOM 855 C CA . ILE A 1 109 ? -2.730 -0.400 0.482 1.00 83.94 109 ILE A CA 1
ATOM 856 C C . ILE A 1 109 ? -3.430 0.049 1.772 1.00 83.94 109 ILE A C 1
ATOM 858 O O . ILE A 1 109 ? -3.198 -0.536 2.831 1.00 83.94 109 ILE A O 1
ATOM 862 N N . LEU A 1 110 ? -4.318 1.045 1.701 1.00 83.69 110 LEU A N 1
ATOM 863 C CA . LEU A 1 110 ? -5.110 1.472 2.858 1.00 83.69 110 LEU A CA 1
ATOM 864 C C . LEU A 1 110 ? -6.064 0.377 3.346 1.00 83.69 110 LEU A C 1
ATOM 866 O O . LEU A 1 110 ? -6.143 0.127 4.548 1.00 83.69 110 LEU A O 1
ATOM 870 N N . VAL A 1 111 ? -6.768 -0.283 2.424 1.00 85.56 111 VAL A N 1
ATOM 871 C CA . VAL A 1 111 ? -7.704 -1.370 2.741 1.00 85.56 111 VAL A CA 1
ATOM 872 C C . VAL A 1 111 ? -6.956 -2.573 3.313 1.00 85.56 111 VAL A C 1
ATOM 874 O O . VAL A 1 111 ? -7.379 -3.125 4.325 1.00 85.56 111 VAL A O 1
ATOM 877 N N . LEU A 1 112 ? -5.808 -2.936 2.739 1.00 85.81 112 LEU A N 1
ATOM 878 C CA . LEU A 1 112 ? -4.957 -4.006 3.255 1.00 85.81 112 LEU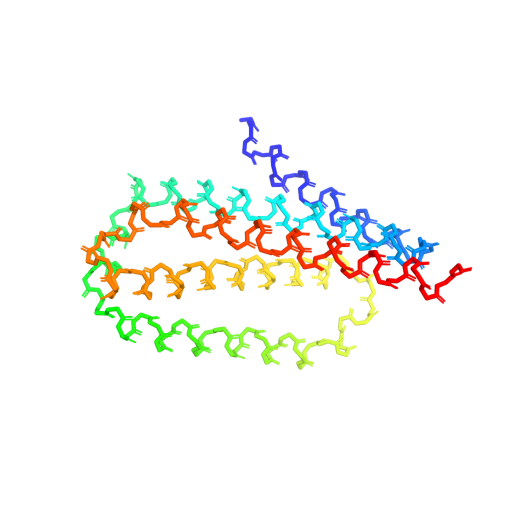 A CA 1
ATOM 879 C C . LEU A 1 112 ? -4.449 -3.686 4.667 1.00 85.81 112 LEU A C 1
ATOM 881 O O . LEU A 1 112 ? -4.557 -4.522 5.563 1.00 85.81 112 LEU A O 1
ATOM 885 N N . GLY A 1 113 ? -3.961 -2.460 4.882 1.00 84.06 113 GLY A N 1
ATOM 886 C CA . GLY A 1 113 ? -3.576 -1.974 6.206 1.00 84.06 113 GLY A CA 1
ATOM 887 C C . GLY A 1 113 ? -4.724 -2.085 7.207 1.00 84.06 113 GLY A C 1
ATOM 888 O O . GLY A 1 113 ? -4.534 -2.592 8.307 1.00 84.06 113 GLY A O 1
ATOM 889 N N . PHE A 1 114 ? -5.939 -1.711 6.804 1.00 82.81 114 PHE A N 1
ATOM 890 C CA . PHE A 1 114 ? -7.127 -1.831 7.644 1.00 82.81 114 PHE A CA 1
ATOM 891 C C . PHE A 1 114 ? -7.495 -3.285 7.986 1.00 82.81 114 PHE A C 1
ATOM 893 O O . PHE A 1 114 ? -7.763 -3.577 9.153 1.00 82.81 114 PHE A O 1
ATOM 900 N N . ILE A 1 115 ? -7.483 -4.201 7.009 1.00 85.00 115 ILE A N 1
ATOM 901 C CA . ILE A 1 115 ? -7.761 -5.633 7.230 1.00 85.00 115 ILE A CA 1
ATOM 902 C C . ILE A 1 115 ? -6.766 -6.205 8.238 1.00 85.00 115 ILE A C 1
ATOM 904 O O . ILE A 1 115 ? -7.167 -6.843 9.212 1.00 85.00 115 ILE A O 1
ATOM 908 N N . ILE A 1 116 ? -5.474 -5.945 8.028 1.00 85.00 116 ILE A N 1
ATOM 909 C CA . ILE A 1 116 ? -4.410 -6.454 8.893 1.00 85.00 116 ILE A CA 1
ATOM 910 C C . ILE A 1 116 ? -4.526 -5.840 10.295 1.00 85.00 116 ILE A C 1
ATOM 912 O O . ILE A 1 116 ? -4.397 -6.557 11.284 1.00 85.00 116 ILE A O 1
ATOM 916 N N . SER A 1 117 ? -4.857 -4.551 10.418 1.00 82.44 117 SER A N 1
ATOM 917 C CA . SER A 1 117 ? -5.143 -3.941 11.723 1.00 82.44 117 SER A CA 1
ATOM 918 C C . SER A 1 117 ? -6.347 -4.580 12.427 1.00 82.44 117 SER A C 1
ATOM 920 O O . SER A 1 117 ? -6.268 -4.810 13.629 1.00 82.44 117 SER A O 1
ATOM 922 N N . CYS A 1 118 ? -7.428 -4.920 11.715 1.00 80.81 118 CYS A N 1
ATOM 923 C CA . CYS A 1 118 ? -8.571 -5.641 12.300 1.00 80.81 118 CYS A CA 1
ATOM 924 C C . CYS A 1 118 ? -8.196 -7.065 12.734 1.00 80.81 118 CYS A C 1
ATOM 926 O O . CYS A 1 118 ? -8.661 -7.547 13.764 1.00 80.81 118 CYS A O 1
ATOM 928 N N . PHE A 1 119 ? -7.338 -7.739 11.968 1.00 83.94 119 PHE A N 1
ATOM 929 C CA . PHE A 1 119 ? -6.829 -9.062 12.315 1.00 83.94 119 PHE A CA 1
ATOM 930 C C . PHE A 1 119 ? -5.984 -9.025 13.593 1.00 83.94 119 PHE A C 1
ATOM 932 O O . PHE A 1 119 ? -6.224 -9.799 14.520 1.00 83.94 119 PHE A O 1
ATOM 939 N N . PHE A 1 120 ? -5.046 -8.078 13.684 1.00 82.19 120 PHE A N 1
ATOM 940 C CA . PHE A 1 120 ? -4.241 -7.907 14.890 1.00 82.19 120 PHE A CA 1
ATOM 941 C C . PHE A 1 120 ? -5.064 -7.454 16.090 1.00 82.19 120 PHE A C 1
ATOM 943 O O . PHE A 1 120 ? -4.788 -7.925 17.188 1.00 82.19 120 PHE A O 1
ATOM 950 N N . GLU A 1 121 ? -6.080 -6.608 15.921 1.00 82.94 121 GLU A N 1
ATOM 951 C CA . GLU A 1 121 ? -7.012 -6.270 17.004 1.00 82.94 121 GLU A CA 1
ATOM 952 C C . GLU A 1 121 ? -7.714 -7.532 17.531 1.00 82.94 121 GLU A C 1
ATOM 954 O O . GLU A 1 121 ? -7.781 -7.736 18.741 1.00 82.94 121 GLU A O 1
ATOM 959 N N . GLY A 1 122 ? -8.164 -8.424 16.642 1.00 79.81 122 GLY A N 1
ATOM 960 C CA . GLY A 1 122 ? -8.778 -9.697 17.029 1.00 79.81 122 GLY A CA 1
ATOM 961 C C . GLY A 1 122 ? -7.862 -10.601 17.866 1.00 79.81 122 GLY A C 1
ATOM 962 O O . GLY A 1 122 ? -8.337 -11.260 18.789 1.00 79.81 122 GLY A O 1
ATOM 963 N N . ILE A 1 123 ? -6.554 -10.606 17.582 1.00 82.38 123 ILE A N 1
ATOM 964 C CA . ILE A 1 123 ? -5.559 -11.429 18.294 1.00 82.38 123 ILE A CA 1
ATOM 965 C C . ILE A 1 123 ? -5.077 -10.753 19.582 1.00 82.38 123 ILE A C 1
ATOM 967 O O . ILE A 1 123 ? -5.034 -11.367 20.643 1.00 82.38 123 ILE A O 1
ATOM 971 N N . THR A 1 124 ? -4.677 -9.487 19.484 1.00 79.62 124 THR A N 1
ATOM 972 C CA . THR A 1 124 ? -3.963 -8.760 20.546 1.00 79.62 124 THR A CA 1
ATOM 973 C C . THR A 1 124 ? -4.886 -7.976 21.471 1.00 79.62 124 THR A C 1
ATOM 975 O O . THR A 1 124 ? -4.439 -7.509 22.516 1.00 79.62 124 THR A O 1
ATOM 978 N N . ARG A 1 125 ? -6.163 -7.807 21.094 1.00 77.56 125 ARG A N 1
ATOM 979 C CA . ARG A 1 125 ? -7.145 -6.925 21.750 1.00 77.56 125 ARG A CA 1
ATOM 980 C C . ARG A 1 125 ? -6.672 -5.476 21.917 1.00 77.56 125 ARG A C 1
ATOM 982 O O . ARG A 1 125 ? -7.253 -4.731 22.704 1.00 77.56 125 ARG A O 1
ATOM 989 N N . GLN A 1 126 ? -5.629 -5.067 21.193 1.00 76.88 126 GLN A N 1
ATOM 990 C CA . GLN A 1 126 ? -5.179 -3.683 21.171 1.00 76.88 126 GLN A CA 1
ATOM 991 C C . GLN A 1 126 ? -6.016 -2.863 20.189 1.00 76.88 126 GLN A C 1
ATOM 993 O O . GLN A 1 126 ? -6.410 -3.379 19.142 1.00 76.88 126 GLN A O 1
ATOM 998 N N . PRO A 1 127 ? -6.288 -1.588 20.504 1.00 72.50 127 PRO A N 1
ATOM 999 C CA . PRO A 1 127 ? -7.107 -0.745 19.651 1.00 72.50 127 PRO A CA 1
ATOM 1000 C C . PRO A 1 127 ? -6.383 -0.426 18.331 1.00 72.50 127 PRO A C 1
ATOM 1002 O O . PRO A 1 127 ? -5.150 -0.356 18.253 1.00 72.50 127 PRO A O 1
ATOM 1005 N N . LYS A 1 128 ? -7.166 -0.251 17.258 1.00 69.44 128 L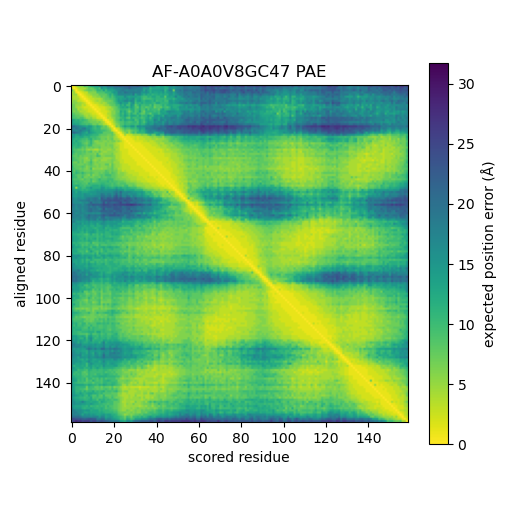YS A N 1
ATOM 1006 C CA . LYS A 1 128 ? -6.649 -0.127 15.881 1.00 69.44 128 LYS A CA 1
ATOM 1007 C C . LYS A 1 128 ? -5.678 1.043 15.695 1.00 69.44 128 LYS A C 1
ATOM 1009 O O . LYS A 1 128 ? -4.777 0.959 14.864 1.00 69.44 128 LYS A O 1
ATOM 1014 N N . ASP A 1 129 ? -5.831 2.121 16.461 1.00 68.38 129 ASP A N 1
ATOM 1015 C CA . ASP A 1 129 ? -4.971 3.311 16.434 1.00 68.38 129 ASP A CA 1
ATOM 1016 C C . ASP A 1 129 ? -3.508 3.008 16.780 1.00 68.38 129 ASP A C 1
ATOM 1018 O O . ASP A 1 129 ? -2.605 3.573 16.158 1.00 68.38 129 ASP A O 1
ATOM 1022 N N . GLN A 1 130 ? -3.267 2.089 17.715 1.00 71.31 130 GLN A N 1
ATOM 1023 C CA . GLN A 1 130 ? -1.918 1.664 18.094 1.00 71.31 130 GLN A CA 1
ATOM 1024 C C . GLN A 1 130 ? -1.323 0.676 17.084 1.00 71.31 130 GLN A C 1
ATOM 1026 O O . GLN A 1 130 ? -0.111 0.669 16.861 1.00 71.31 130 GLN A O 1
ATOM 1031 N N . LEU A 1 131 ? -2.176 -0.112 16.424 1.00 76.75 131 LEU A N 1
ATOM 1032 C CA . LEU A 1 131 ? -1.779 -1.156 15.477 1.00 76.75 131 LEU A CA 1
ATOM 1033 C C . LEU A 1 131 ? -1.484 -0.635 14.066 1.00 76.75 131 LEU A C 1
ATOM 1035 O O . LEU A 1 131 ? -0.714 -1.249 13.335 1.00 76.75 131 LEU A O 1
ATOM 1039 N N . ILE A 1 132 ? -2.036 0.508 13.664 1.00 72.38 132 ILE A N 1
ATOM 1040 C CA . ILE A 1 132 ? -1.854 1.048 12.307 1.00 72.38 132 ILE A CA 1
ATOM 1041 C C . ILE A 1 132 ? -0.377 1.246 11.945 1.00 72.38 132 ILE A C 1
ATOM 1043 O O . ILE A 1 132 ? 0.071 0.816 10.884 1.00 72.38 132 ILE A O 1
ATOM 1047 N N . ARG A 1 133 ? 0.409 1.866 12.830 1.00 73.19 133 ARG A N 1
ATOM 1048 C CA . ARG A 1 133 ? 1.835 2.129 12.586 1.00 73.19 133 ARG A CA 1
ATOM 1049 C C . ARG A 1 133 ? 2.660 0.847 12.396 1.00 73.19 133 ARG A C 1
ATOM 1051 O O . ARG A 1 133 ? 3.345 0.758 11.375 1.00 73.19 133 ARG A O 1
ATOM 1058 N N . PRO A 1 134 ? 2.630 -0.134 13.319 1.00 77.38 134 PRO A N 1
ATOM 1059 C CA . PRO A 1 134 ? 3.366 -1.379 13.130 1.00 77.38 134 PRO A CA 1
ATOM 1060 C C . PRO A 1 134 ? 2.859 -2.176 11.924 1.00 77.38 134 PRO A C 1
ATOM 1062 O O . PRO A 1 134 ? 3.668 -2.796 11.243 1.00 77.38 134 PRO A O 1
ATOM 1065 N N . VAL A 1 135 ? 1.567 -2.100 11.587 1.00 82.62 135 VAL A N 1
ATOM 1066 C CA . VAL A 1 135 ? 1.011 -2.774 10.405 1.00 82.62 135 VAL A CA 1
ATOM 1067 C C . VAL A 1 135 ? 1.552 -2.193 9.097 1.00 82.62 135 VAL A C 1
ATOM 1069 O O . VAL A 1 135 ? 2.011 -2.952 8.247 1.00 82.62 135 VAL A O 1
ATOM 1072 N N . PHE A 1 136 ? 1.572 -0.868 8.925 1.00 78.81 136 PHE A N 1
ATOM 1073 C CA . PHE A 1 136 ? 2.139 -0.269 7.708 1.00 78.81 136 PHE A CA 1
ATOM 1074 C C . PHE A 1 136 ? 3.649 -0.500 7.585 1.00 78.81 136 PHE A C 1
ATOM 1076 O O . PHE A 1 136 ? 4.143 -0.706 6.476 1.00 78.81 136 PHE A O 1
ATOM 1083 N N . LEU A 1 137 ? 4.376 -0.516 8.707 1.00 80.06 137 LEU A N 1
ATOM 1084 C CA . LEU A 1 137 ? 5.787 -0.908 8.716 1.00 80.06 137 LEU A CA 1
ATOM 1085 C C . LEU A 1 137 ? 5.956 -2.372 8.305 1.00 80.06 137 LEU A C 1
ATOM 1087 O O . LEU A 1 137 ? 6.790 -2.660 7.457 1.00 80.06 137 LEU A O 1
ATOM 1091 N N . PHE A 1 138 ? 5.131 -3.276 8.830 1.00 83.19 138 PHE A N 1
ATOM 1092 C CA . PHE A 1 138 ? 5.162 -4.690 8.469 1.00 83.19 138 PHE A CA 1
ATOM 1093 C C . PHE A 1 138 ? 4.896 -4.913 6.974 1.00 83.19 138 PHE A C 1
ATOM 1095 O O . PHE A 1 138 ? 5.659 -5.618 6.319 1.00 83.19 138 PHE A O 1
ATOM 1102 N N . ILE A 1 139 ? 3.871 -4.263 6.412 1.00 83.56 139 ILE A N 1
ATOM 1103 C CA . ILE A 1 139 ? 3.558 -4.334 4.975 1.00 83.56 139 ILE A CA 1
ATOM 1104 C C . ILE A 1 139 ? 4.728 -3.793 4.140 1.00 83.56 139 ILE A C 1
ATOM 1106 O O . ILE A 1 139 ? 5.153 -4.433 3.178 1.00 83.56 139 ILE A O 1
ATOM 1110 N N . GLY A 1 140 ? 5.278 -2.634 4.518 1.00 80.12 140 GLY A N 1
ATOM 1111 C CA . GLY A 1 140 ? 6.407 -2.014 3.824 1.00 80.12 140 GLY A CA 1
ATOM 1112 C C . GLY A 1 140 ? 7.674 -2.873 3.858 1.00 80.12 140 GLY A C 1
ATOM 1113 O O . GLY A 1 140 ? 8.285 -3.118 2.819 1.00 80.12 140 GLY A O 1
ATOM 1114 N N . THR A 1 141 ? 8.051 -3.369 5.037 1.00 81.56 141 THR A N 1
ATOM 1115 C CA . THR A 1 141 ? 9.224 -4.230 5.224 1.00 81.56 141 THR A CA 1
ATOM 1116 C C . THR A 1 141 ? 9.047 -5.579 4.532 1.00 81.56 141 THR A C 1
ATOM 1118 O O . THR A 1 141 ? 9.976 -6.042 3.877 1.00 81.56 141 THR A O 1
ATOM 1121 N N . GLY A 1 142 ? 7.862 -6.191 4.613 1.00 83.50 142 GLY A N 1
ATOM 1122 C CA . GLY A 1 142 ? 7.565 -7.448 3.926 1.00 83.50 142 GLY A CA 1
ATOM 1123 C C . GLY A 1 142 ? 7.707 -7.320 2.410 1.00 83.50 142 GLY A C 1
ATOM 1124 O O . GLY A 1 142 ? 8.380 -8.136 1.782 1.00 83.50 142 GLY A O 1
ATOM 1125 N N . TYR A 1 143 ? 7.157 -6.251 1.826 1.00 81.88 143 TYR A N 1
ATOM 1126 C CA . TYR A 1 143 ? 7.308 -5.980 0.397 1.00 81.88 143 TYR A CA 1
ATOM 1127 C C . TYR A 1 143 ? 8.766 -5.721 -0.000 1.00 81.88 143 TYR A C 1
ATOM 1129 O O . TYR A 1 143 ? 9.218 -6.223 -1.029 1.00 81.88 143 TYR A O 1
ATOM 1137 N N . LEU A 1 144 ? 9.526 -4.996 0.828 1.00 81.69 144 LEU A N 1
ATOM 1138 C CA . LEU A 1 144 ? 10.957 -4.779 0.608 1.00 81.69 144 LEU A CA 1
ATOM 1139 C C . LEU A 1 144 ? 11.721 -6.099 0.563 1.00 81.69 144 LEU A C 1
ATOM 1141 O O . LEU A 1 144 ? 12.468 -6.329 -0.383 1.00 81.69 144 LEU A O 1
ATOM 1145 N N . ILE A 1 145 ? 11.502 -6.979 1.540 1.00 83.31 145 ILE A N 1
ATOM 1146 C CA . ILE A 1 145 ? 12.167 -8.283 1.605 1.00 83.31 145 ILE A CA 1
ATOM 1147 C C . ILE A 1 145 ? 11.840 -9.110 0.356 1.00 83.31 145 ILE A C 1
ATOM 1149 O O . ILE A 1 145 ? 12.755 -9.570 -0.325 1.00 83.31 145 ILE A O 1
ATOM 1153 N N . LEU A 1 146 ? 10.555 -9.250 0.013 1.00 83.38 146 LEU A N 1
ATOM 1154 C CA . LEU A 1 146 ? 10.121 -10.019 -1.159 1.00 83.38 146 LEU A CA 1
ATOM 1155 C C . LEU A 1 146 ? 10.694 -9.456 -2.463 1.00 83.38 146 LEU A C 1
ATOM 1157 O O . LEU A 1 146 ? 11.153 -10.219 -3.311 1.00 83.38 146 LEU A O 1
ATOM 1161 N N . THR A 1 147 ? 10.717 -8.131 -2.609 1.00 80.12 147 THR A N 1
ATOM 1162 C CA . THR A 1 147 ? 11.242 -7.479 -3.815 1.00 80.12 147 THR A CA 1
ATOM 1163 C C . THR A 1 147 ? 12.754 -7.651 -3.930 1.00 80.12 147 THR A C 1
ATOM 1165 O O . THR A 1 147 ? 13.249 -7.947 -5.011 1.00 80.12 147 THR A O 1
ATOM 1168 N N . VAL A 1 148 ? 13.500 -7.535 -2.826 1.00 81.56 148 VAL A N 1
ATOM 1169 C CA . VAL A 1 148 ? 14.955 -7.763 -2.814 1.00 81.56 148 VAL A CA 1
ATOM 1170 C C . VAL A 1 148 ? 15.285 -9.215 -3.158 1.00 81.56 148 VAL A C 1
ATOM 1172 O O . VAL A 1 148 ? 16.154 -9.454 -3.996 1.00 81.56 148 VAL A O 1
ATOM 1175 N N . PHE A 1 149 ? 14.572 -10.187 -2.581 1.00 83.25 149 PHE A N 1
ATOM 1176 C CA . PHE A 1 149 ? 14.741 -11.596 -2.949 1.00 83.25 149 PHE A CA 1
ATOM 1177 C C . PHE A 1 149 ? 14.383 -11.855 -4.417 1.00 83.25 149 PHE A C 1
ATOM 1179 O O . PHE A 1 149 ? 15.125 -12.556 -5.103 1.00 83.25 149 PHE A O 1
ATOM 1186 N N . GLY A 1 150 ? 13.305 -11.247 -4.920 1.00 80.50 150 GLY A N 1
ATOM 1187 C CA . GLY A 1 150 ? 12.923 -11.326 -6.330 1.00 80.50 150 GLY A CA 1
ATOM 1188 C C . GLY A 1 150 ? 13.995 -10.757 -7.263 1.00 80.50 150 GLY A C 1
ATOM 1189 O O . GLY A 1 150 ? 14.339 -11.392 -8.256 1.00 80.50 150 GLY A O 1
ATOM 1190 N N . ILE A 1 151 ? 14.588 -9.610 -6.916 1.00 80.56 151 ILE A N 1
ATOM 1191 C CA . ILE A 1 151 ? 15.699 -9.005 -7.667 1.00 80.56 151 ILE A CA 1
ATOM 1192 C C . ILE A 1 151 ? 16.931 -9.917 -7.658 1.00 80.56 151 ILE A C 1
ATOM 1194 O O . ILE A 1 151 ? 17.527 -10.138 -8.710 1.00 80.56 151 ILE A O 1
ATOM 1198 N N . LEU A 1 152 ? 17.305 -10.470 -6.499 1.00 79.62 152 LEU A N 1
ATOM 1199 C CA . LEU A 1 152 ? 18.432 -11.404 -6.380 1.00 79.62 152 LEU A CA 1
ATOM 1200 C C . LEU A 1 152 ? 18.221 -12.660 -7.233 1.00 79.62 152 LEU A C 1
ATOM 1202 O O . LEU A 1 152 ? 19.152 -13.129 -7.889 1.00 79.62 152 LEU A O 1
ATOM 1206 N N . GLN A 1 153 ? 16.997 -13.190 -7.251 1.00 80.56 153 GLN A N 1
ATOM 1207 C CA . GLN A 1 153 ? 16.638 -14.328 -8.088 1.00 80.56 153 GLN A CA 1
ATOM 1208 C C . GLN A 1 153 ? 16.716 -13.979 -9.578 1.00 80.56 153 GLN A C 1
ATOM 1210 O O . GLN A 1 153 ? 17.258 -14.772 -10.347 1.00 80.56 153 GLN A O 1
ATOM 1215 N N . LEU A 1 154 ? 16.245 -12.792 -9.973 1.00 76.81 154 LEU A N 1
ATOM 1216 C CA . LEU A 1 154 ? 16.361 -12.300 -11.346 1.00 76.81 154 LEU A CA 1
ATOM 1217 C C . LEU A 1 154 ? 17.830 -12.202 -11.772 1.00 76.81 154 LEU A C 1
ATOM 1219 O O . LEU A 1 154 ? 18.201 -12.713 -12.822 1.00 76.81 154 LEU A O 1
ATOM 1223 N N . TYR A 1 155 ? 18.671 -11.607 -10.921 1.00 74.50 155 TYR A N 1
ATOM 1224 C CA . TYR A 1 155 ? 20.094 -11.416 -11.196 1.00 74.50 155 TYR A CA 1
ATOM 1225 C C . TYR A 1 155 ? 20.824 -12.751 -11.383 1.00 74.50 155 TYR A C 1
ATOM 1227 O O . TYR A 1 155 ? 21.644 -12.880 -12.286 1.00 74.50 155 TYR A O 1
ATOM 1235 N N . ARG A 1 156 ? 20.472 -13.764 -10.578 1.00 74.81 156 ARG A N 1
ATOM 1236 C CA . ARG A 1 156 ? 21.012 -15.129 -10.683 1.00 74.81 156 ARG A CA 1
ATOM 1237 C C . ARG A 1 156 ? 20.570 -15.872 -11.950 1.00 74.81 156 ARG A C 1
ATOM 1239 O O . ARG A 1 156 ? 21.228 -16.824 -12.338 1.00 74.81 156 ARG A O 1
ATOM 1246 N N . GLN A 1 157 ? 19.441 -15.504 -12.552 1.00 67.44 157 GLN A N 1
ATOM 1247 C CA . GLN A 1 157 ? 18.956 -16.123 -13.792 1.00 67.44 157 GLN A CA 1
ATOM 1248 C C . GLN A 1 157 ? 19.502 -15.437 -15.050 1.00 67.44 157 GLN A C 1
ATOM 1250 O O . GLN A 1 157 ? 19.535 -16.055 -16.110 1.00 67.44 157 GLN A O 1
ATOM 1255 N N . THR A 1 158 ? 19.903 -14.168 -14.946 1.00 60.59 158 THR A N 1
ATOM 1256 C CA . THR A 1 158 ? 20.423 -13.370 -16.070 1.00 60.59 158 THR A CA 1
ATOM 1257 C C . THR A 1 158 ? 21.950 -13.288 -16.149 1.00 60.59 158 THR A C 1
ATOM 1259 O O . THR A 1 158 ? 22.454 -12.710 -17.111 1.00 60.59 158 THR A O 1
ATOM 1262 N N . GLY A 1 159 ? 22.676 -13.800 -15.150 1.00 50.31 159 GLY A N 1
ATOM 1263 C CA . GLY A 1 159 ? 24.143 -13.855 -15.100 1.00 50.31 159 GLY A CA 1
ATOM 1264 C C . GLY A 1 159 ? 24.641 -15.283 -14.980 1.00 50.31 159 GLY A C 1
ATOM 1265 O O . GLY A 1 159 ? 25.738 -15.546 -15.512 1.00 50.31 159 GLY A O 1
#

Organism: NCBI:txid296995

Mean predicted aligned error: 9.56 Å

Foldseek 3Di:
DVLCCLVVVLLVLLVVVLVCPPDDPLVVLVSVLVSLLSLLVNLLVVCLCCVVPPCVLVVVQVPQLVNLLVVLVVVLCCLVVVCVVCVVVLPPPDPVSSVSVSVSVSVNLNSQLRNVLSVCCVVVVDRSSVSSVVSSVCVSVVSVVVSVVVSVVVVVVVD

Secondary structure (DSSP, 8-state):
-HHHHHHHHHHHHHHHHTT-TTS-HHHHHHHHHHHHHHHHHHHHHHHHHHHHHSTHHHHHHTS-HHHHHHHHHHHHHHHHHHHHHHTTTT-S--HHHHHHHHHHHHHHHHHHHHHHHHHHHHHH---HHHHHHHHHHHHHHHHHHHHHHHHHHHHHHH-

pLDDT: mean 73.37, std 10.16, range [43.84, 88.38]

Sequence (159 aa):
MKRLIFFISQLLVLTGAVFFTTFRPVEQAIYFLILFLLTCLSAMILVERFVKRHDVIRRLNTIHPLIGIVMGTVVLAVLVGGLIWLAPSLTNPSLIGLLVIFLSMYSGILV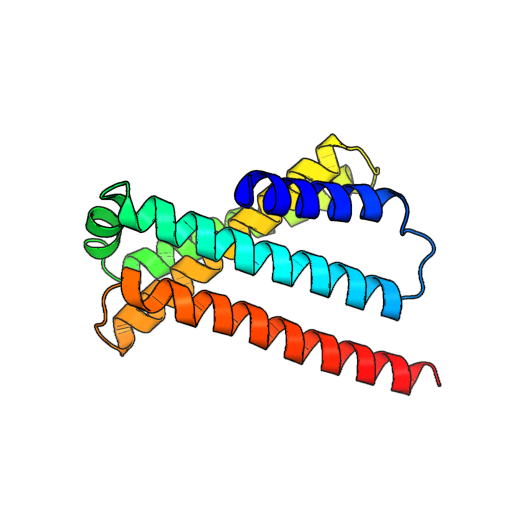LGFIISCFFEGITRQPKDQLIRPVFLFIGTGYLILTVFGILQLYRQTG

Radius of gyration: 17.26 Å; Cα contacts (8 Å, |Δi|>4): 103; chains: 1; bounding box: 41×38×45 Å

Solvent-accessible surface area (backbone atoms only — not comparable to full-atom values): 8662 Å² total; per-residue (Å²): 110,77,64,58,50,53,56,48,47,50,52,53,50,55,60,45,56,78,75,52,87,79,57,55,74,64,57,50,51,53,52,53,48,53,52,49,45,52,47,38,55,52,49,45,55,49,47,58,48,47,49,74,72,37,71,58,46,66,63,54,67,71,43,54,34,70,57,43,32,54,54,28,52,52,53,44,49,51,54,51,52,49,48,63,69,44,44,75,76,45,70,56,94,39,76,65,43,54,50,50,51,50,52,50,52,53,50,46,53,51,37,50,40,50,26,52,21,24,52,47,25,67,74,70,71,48,62,50,82,74,38,44,60,61,39,36,50,49,54,40,52,51,52,48,52,54,49,52,53,49,46,54,52,49,51,66,74,77,106